Protein AF-A0AAV6GZC4-F1 (afdb_monomer_lite)

Secondary structure (DSSP, 8-state):
------PPPHHHHHHHHHHHHHHHHHHHHHHHHHHHHHH--SGGGGTT-HHHHHHHH--S-HHHHHHHHHHHTTTGGGSPPHHHHHTTTS-----------HHHHHHHHHHH--

Organism: NCBI:txid278164

Sequence (114 aa):
MEEDSGDPDPASAVAAENTALREAVRLLREQVESLTMKQRFGIHHFAASDKDIRFFTWFASYTLLMQFWALIEPAVPSMVSVRQAQRGHLTESKSATHSLQPIDECFMFLNIME

Foldseek 3Di:
DDDPPPDPDVVVVVVVVVVVVVVVVVVVVVVVVVVVVVQPLAPVVCQVPLPVCCVQPVDNHPVVLVVVCVVCVVVLVVDDDPVNVVVPPDDDDPDPDDDRDVRRVVSVVSNVVD

Structure (mmCIF, N/CA/C/O backbone):
data_AF-A0AAV6GZC4-F1
#
_entry.id   AF-A0AAV6GZC4-F1
#
loop_
_atom_site.group_PDB
_atom_site.id
_atom_site.type_symbol
_atom_site.label_atom_id
_atom_site.label_alt_id
_atom_site.label_comp_id
_atom_site.label_asym_id
_atom_site.label_entity_id
_atom_site.label_seq_id
_atom_site.pdbx_PDB_ins_code
_atom_site.Cartn_x
_atom_site.Cartn_y
_atom_site.Cartn_z
_atom_site.occupancy
_atom_site.B_iso_or_equiv
_atom_site.auth_seq_id
_atom_site.auth_comp_id
_atom_site.auth_asym_id
_atom_site.auth_atom_id
_atom_site.pdbx_PDB_model_num
ATOM 1 N N . MET A 1 1 ? 17.617 21.649 -66.908 1.00 39.19 1 MET A N 1
ATOM 2 C CA . MET A 1 1 ? 17.545 22.077 -65.499 1.00 39.19 1 MET A CA 1
ATOM 3 C C . MET A 1 1 ? 16.212 21.565 -65.001 1.00 39.19 1 MET A C 1
ATOM 5 O O . MET A 1 1 ? 15.209 22.222 -65.225 1.00 39.19 1 MET A O 1
ATOM 9 N N . GLU A 1 2 ? 16.190 20.328 -64.511 1.00 40.25 2 GLU A N 1
ATOM 10 C CA . GLU A 1 2 ? 15.013 19.754 -63.855 1.00 40.25 2 GLU A CA 1
ATOM 11 C C . GLU A 1 2 ? 15.138 20.056 -62.363 1.00 40.25 2 GLU A C 1
ATOM 13 O O . GLU A 1 2 ? 16.185 19.805 -61.764 1.00 40.25 2 GLU A O 1
ATOM 18 N N . GLU A 1 3 ? 14.104 20.689 -61.815 1.00 48.19 3 GLU A N 1
ATOM 19 C CA . GLU A 1 3 ? 13.948 20.938 -60.388 1.00 48.19 3 GLU A CA 1
ATOM 20 C C . GLU A 1 3 ? 13.665 19.608 -59.687 1.00 48.19 3 GLU A C 1
ATOM 22 O O . GLU A 1 3 ? 12.574 19.050 -59.798 1.00 48.19 3 GLU A O 1
ATOM 27 N N . ASP A 1 4 ? 14.663 19.101 -58.967 1.00 45.03 4 ASP A N 1
ATOM 28 C CA . ASP A 1 4 ? 14.496 18.010 -58.011 1.00 45.03 4 ASP A CA 1
ATOM 29 C C . ASP A 1 4 ? 13.756 18.563 -56.784 1.00 45.03 4 ASP A C 1
ATOM 31 O O . ASP A 1 4 ? 14.344 19.137 -55.864 1.00 45.03 4 ASP A O 1
ATOM 35 N N . SER A 1 5 ? 12.425 18.489 -56.837 1.00 49.41 5 SER A N 1
ATOM 36 C CA . SER A 1 5 ? 11.543 18.798 -55.714 1.00 49.41 5 SER A CA 1
ATOM 37 C C . SER A 1 5 ? 11.688 17.693 -54.669 1.00 49.41 5 SER A C 1
ATOM 39 O O . SER A 1 5 ? 10.969 16.697 -54.692 1.00 49.41 5 SER A O 1
ATOM 41 N N . GLY A 1 6 ? 12.654 17.865 -53.767 1.00 54.19 6 GLY A N 1
ATOM 42 C CA . GLY A 1 6 ? 12.850 17.024 -52.591 1.00 54.19 6 GLY A CA 1
ATOM 43 C C . GLY A 1 6 ? 11.733 17.233 -51.572 1.00 54.19 6 GLY A C 1
ATOM 44 O O . GLY A 1 6 ? 11.901 17.973 -50.604 1.00 54.19 6 GLY A O 1
ATOM 45 N N . ASP A 1 7 ? 10.591 16.590 -51.799 1.00 56.94 7 ASP A N 1
ATOM 46 C CA . ASP A 1 7 ? 9.538 16.454 -50.795 1.00 56.94 7 ASP A CA 1
ATOM 47 C C . ASP A 1 7 ? 10.029 15.465 -49.715 1.00 56.94 7 ASP A C 1
ATOM 49 O O . ASP A 1 7 ? 10.456 14.353 -50.055 1.00 56.94 7 ASP A O 1
ATOM 53 N N . PRO A 1 8 ? 10.060 15.836 -48.421 1.00 57.41 8 PRO A N 1
ATOM 54 C CA . PRO A 1 8 ? 10.513 14.934 -47.373 1.00 57.41 8 PRO A CA 1
ATOM 55 C C . PRO A 1 8 ? 9.559 13.742 -47.271 1.00 57.41 8 PRO A C 1
ATOM 57 O O . PRO A 1 8 ? 8.376 13.893 -46.972 1.00 57.41 8 PRO A O 1
ATOM 60 N N . ASP A 1 9 ? 10.105 12.550 -47.505 1.00 65.06 9 ASP A N 1
ATOM 61 C CA . ASP A 1 9 ? 9.392 11.275 -47.469 1.00 65.06 9 ASP A CA 1
ATOM 62 C C . ASP A 1 9 ? 8.508 11.181 -46.202 1.00 65.06 9 ASP A C 1
ATOM 64 O O . ASP A 1 9 ? 9.034 11.247 -45.079 1.00 65.06 9 ASP A O 1
ATOM 68 N N . PRO A 1 10 ? 7.171 11.049 -46.328 1.00 64.69 10 PRO A N 1
ATOM 69 C CA . PRO A 1 10 ? 6.247 11.084 -45.191 1.00 64.69 10 PRO A CA 1
ATOM 70 C C . PRO A 1 10 ? 6.537 9.976 -44.171 1.00 64.69 10 PRO A C 1
ATOM 72 O O . PRO A 1 10 ? 6.250 10.127 -42.982 1.00 64.69 10 PRO A O 1
ATOM 75 N N . ALA A 1 11 ? 7.169 8.882 -44.604 1.00 68.81 11 ALA A N 1
ATOM 76 C CA . ALA A 1 11 ? 7.618 7.810 -43.725 1.00 68.81 11 ALA A CA 1
ATOM 77 C C . ALA A 1 11 ? 8.734 8.257 -42.759 1.00 68.81 11 ALA A C 1
ATOM 79 O O . ALA A 1 11 ? 8.768 7.813 -41.610 1.00 68.81 11 ALA A O 1
ATOM 80 N N . SER A 1 12 ? 9.618 9.162 -43.191 1.00 69.06 12 SER A N 1
ATOM 81 C CA . SER A 1 12 ? 10.711 9.705 -42.373 1.00 69.06 12 SER A CA 1
ATOM 82 C C . SER A 1 12 ? 10.185 10.649 -41.286 1.00 69.06 12 SER A C 1
ATOM 84 O O . SER A 1 12 ? 10.591 10.560 -40.125 1.00 69.06 12 SER A O 1
ATOM 86 N N . ALA A 1 13 ? 9.198 11.485 -41.627 1.00 72.88 13 ALA A N 1
ATOM 87 C CA . ALA A 1 13 ? 8.543 12.383 -40.675 1.00 72.88 13 ALA A CA 1
ATOM 88 C C . ALA A 1 13 ? 7.781 11.612 -39.577 1.00 72.88 13 ALA A C 1
ATOM 90 O O . ALA A 1 13 ? 7.927 11.908 -38.391 1.00 72.88 13 ALA A O 1
ATOM 91 N N . VAL A 1 14 ? 7.043 10.562 -39.953 1.00 76.75 14 VAL A N 1
ATOM 92 C CA . VAL A 1 14 ? 6.297 9.706 -39.010 1.00 76.75 14 VAL A CA 1
ATOM 93 C C . VAL A 1 14 ? 7.231 8.874 -38.120 1.00 76.75 14 VAL A C 1
ATOM 95 O O . VAL A 1 14 ? 6.920 8.612 -36.952 1.00 76.75 14 VAL A O 1
ATOM 98 N N . ALA A 1 15 ? 8.389 8.455 -38.638 1.00 79.12 15 ALA A N 1
ATOM 99 C CA . ALA A 1 15 ? 9.404 7.760 -37.850 1.00 79.12 15 ALA A CA 1
ATOM 100 C C . ALA A 1 15 ? 10.037 8.686 -36.799 1.00 79.12 15 ALA A C 1
ATOM 102 O O . ALA A 1 15 ? 10.165 8.291 -35.638 1.00 79.12 15 ALA A O 1
ATOM 103 N N . ALA A 1 16 ? 10.358 9.926 -37.181 1.00 78.12 16 ALA A N 1
ATOM 104 C CA . ALA A 1 16 ? 10.882 10.941 -36.270 1.00 78.12 16 ALA A CA 1
ATOM 105 C C . ALA A 1 16 ? 9.877 11.278 -35.151 1.00 78.12 16 ALA A C 1
ATOM 107 O O . ALA A 1 16 ? 10.236 11.306 -33.970 1.00 78.12 16 ALA A O 1
ATOM 108 N N . GLU A 1 17 ? 8.597 11.432 -35.490 1.00 80.81 17 GLU A N 1
ATOM 109 C CA . GLU A 1 17 ? 7.533 11.661 -34.508 1.00 80.81 17 GLU A CA 1
ATOM 110 C C . GLU A 1 17 ? 7.381 10.478 -33.537 1.00 80.81 17 GLU A C 1
ATOM 112 O O . GLU A 1 17 ? 7.318 10.668 -32.321 1.00 80.81 17 GLU A O 1
ATOM 117 N N . ASN A 1 18 ? 7.419 9.239 -34.039 1.00 82.56 18 ASN A N 1
ATOM 118 C CA . ASN A 1 18 ? 7.384 8.045 -33.191 1.00 82.56 18 ASN A CA 1
ATOM 119 C C . ASN A 1 18 ? 8.564 7.980 -32.215 1.00 82.56 18 ASN A C 1
ATOM 121 O O . ASN A 1 18 ? 8.390 7.557 -31.069 1.00 82.56 18 ASN A O 1
ATOM 125 N N . THR A 1 19 ? 9.764 8.378 -32.645 1.00 84.31 19 THR A N 1
ATOM 126 C CA . THR A 1 19 ? 10.926 8.432 -31.749 1.00 84.31 19 THR A CA 1
ATOM 127 C C . THR A 1 19 ? 10.756 9.489 -30.662 1.00 84.31 19 THR A C 1
ATOM 129 O O . THR A 1 19 ? 10.938 9.170 -29.487 1.00 84.31 19 THR A O 1
ATOM 132 N N . ALA A 1 20 ? 10.286 10.689 -31.013 1.00 86.62 20 ALA A N 1
ATOM 133 C CA . ALA A 1 20 ? 10.033 11.762 -30.054 1.00 86.62 20 ALA A CA 1
ATOM 134 C C . ALA A 1 20 ? 8.950 11.383 -29.026 1.00 86.62 20 ALA A C 1
ATOM 136 O O . ALA A 1 20 ? 9.112 11.606 -27.825 1.00 86.62 20 ALA A O 1
ATOM 137 N N . LEU A 1 21 ? 7.869 10.734 -29.469 1.00 87.56 21 LEU A N 1
ATOM 138 C CA . LEU A 1 21 ? 6.807 10.249 -28.583 1.00 87.56 21 LEU A CA 1
ATOM 139 C C . LEU A 1 21 ? 7.307 9.162 -27.623 1.00 87.56 21 LEU A C 1
ATOM 141 O O . LEU A 1 21 ? 6.950 9.169 -26.444 1.00 87.56 21 LEU A O 1
ATOM 145 N N . ARG A 1 22 ? 8.162 8.243 -28.085 1.00 87.75 22 ARG A N 1
ATOM 146 C CA . ARG A 1 22 ? 8.764 7.207 -27.225 1.00 87.75 22 ARG A CA 1
ATOM 147 C C . ARG A 1 22 ? 9.677 7.807 -26.161 1.00 87.75 22 ARG A C 1
ATOM 149 O O . ARG A 1 22 ? 9.643 7.362 -25.013 1.00 87.75 22 ARG A O 1
ATOM 156 N N . GLU A 1 23 ? 10.456 8.821 -26.517 1.00 89.44 23 GLU A N 1
ATOM 157 C CA . GLU A 1 23 ? 11.301 9.543 -25.566 1.00 89.44 23 GLU A CA 1
ATOM 158 C C . GLU A 1 23 ? 10.471 10.313 -24.536 1.00 89.44 23 GLU A C 1
ATOM 160 O O . GLU A 1 23 ? 10.751 10.213 -23.340 1.00 89.44 23 GLU A O 1
ATOM 165 N N . ALA A 1 24 ? 9.402 10.990 -24.963 1.00 88.19 24 ALA A N 1
ATOM 166 C CA . ALA A 1 24 ? 8.475 11.666 -24.060 1.00 88.19 24 ALA A CA 1
ATOM 167 C C . ALA A 1 24 ? 7.822 10.682 -23.080 1.00 88.19 24 ALA A C 1
ATOM 169 O O . ALA A 1 24 ? 7.804 10.936 -21.877 1.00 88.19 24 ALA A O 1
ATOM 170 N N . VAL A 1 25 ? 7.357 9.520 -23.558 1.00 89.50 25 VAL A N 1
ATOM 171 C CA . VAL A 1 25 ? 6.797 8.461 -22.699 1.00 89.50 25 VAL A CA 1
ATOM 172 C C . VAL A 1 25 ? 7.828 7.959 -21.689 1.00 89.50 25 VAL A C 1
ATOM 174 O O . VAL A 1 25 ? 7.481 7.743 -20.528 1.00 89.50 25 VAL A O 1
ATOM 177 N N . ARG A 1 26 ? 9.091 7.787 -22.093 1.00 90.94 26 ARG A N 1
ATOM 178 C CA . ARG A 1 26 ? 10.168 7.382 -21.179 1.00 90.94 26 ARG A CA 1
ATOM 179 C C . ARG A 1 26 ? 10.400 8.431 -20.091 1.00 90.94 26 ARG A C 1
ATOM 181 O O . ARG A 1 26 ? 10.380 8.085 -18.915 1.00 90.94 26 ARG A O 1
ATOM 188 N N . LEU A 1 27 ? 10.539 9.700 -20.470 1.00 90.38 27 LEU A N 1
ATOM 189 C CA . LEU A 1 27 ? 10.756 10.801 -19.528 1.00 90.38 27 LEU A CA 1
ATOM 190 C C . LEU A 1 27 ? 9.570 10.992 -18.577 1.00 90.38 27 LEU A C 1
ATOM 192 O O . LEU A 1 27 ? 9.767 11.229 -17.389 1.00 90.38 27 LEU A O 1
ATOM 196 N N . LEU A 1 28 ? 8.336 10.850 -19.069 1.00 87.50 28 LEU A N 1
ATOM 197 C CA . LEU A 1 28 ? 7.137 10.881 -18.230 1.00 87.50 28 LEU A CA 1
ATOM 198 C C . LEU A 1 28 ? 7.114 9.723 -17.232 1.00 87.50 28 LEU A C 1
ATOM 200 O O . LEU A 1 28 ? 6.759 9.936 -16.077 1.00 87.50 28 LEU A O 1
ATOM 204 N N . ARG A 1 29 ? 7.516 8.513 -17.637 1.00 82.00 29 ARG A N 1
ATOM 205 C CA . ARG A 1 29 ? 7.622 7.365 -16.721 1.00 82.00 29 ARG A CA 1
ATOM 206 C C . ARG A 1 29 ? 8.671 7.596 -15.641 1.00 82.00 29 ARG A C 1
ATOM 208 O O . ARG A 1 29 ? 8.369 7.370 -14.478 1.00 82.00 29 ARG A O 1
ATOM 215 N N . GLU A 1 30 ? 9.844 8.103 -16.004 1.00 83.56 30 GLU A N 1
ATOM 216 C CA . GLU A 1 30 ? 10.902 8.453 -15.047 1.00 83.56 30 GLU A CA 1
ATOM 217 C C . GLU A 1 30 ? 10.445 9.558 -14.080 1.00 83.56 30 GLU A C 1
ATOM 219 O O . GLU A 1 30 ? 10.686 9.477 -12.876 1.00 83.56 30 GLU A O 1
ATOM 224 N N . GLN A 1 31 ? 9.714 10.565 -14.569 1.00 78.31 31 GLN A N 1
ATOM 225 C CA . GLN A 1 31 ? 9.125 11.599 -13.717 1.00 78.31 31 GLN A CA 1
ATOM 226 C C . GLN A 1 31 ? 8.073 11.021 -12.769 1.00 78.31 31 GLN A C 1
ATOM 228 O O . GLN A 1 31 ? 8.139 11.294 -11.572 1.00 78.31 31 GLN A O 1
ATOM 233 N N . VAL A 1 32 ? 7.152 10.188 -13.263 1.00 77.56 32 VAL A N 1
ATOM 234 C CA . VAL A 1 32 ? 6.151 9.498 -12.436 1.00 77.56 32 VAL A CA 1
ATOM 235 C C . VAL A 1 32 ? 6.829 8.623 -11.393 1.00 77.56 32 VAL A C 1
ATOM 237 O O . VAL A 1 32 ? 6.442 8.679 -10.233 1.00 77.56 32 VAL A O 1
ATOM 240 N N . GLU A 1 33 ? 7.859 7.866 -11.754 1.00 73.00 33 GLU A N 1
ATOM 241 C CA . GLU A 1 33 ? 8.610 7.031 -10.820 1.00 73.00 33 GLU A CA 1
ATOM 242 C C . GLU A 1 33 ? 9.333 7.884 -9.774 1.00 73.00 33 GLU A C 1
ATOM 244 O O . GLU A 1 33 ? 9.210 7.613 -8.586 1.00 73.00 33 GLU A O 1
ATOM 249 N N . SER A 1 34 ? 9.980 8.984 -10.166 1.00 65.81 34 SER A N 1
ATOM 250 C CA . SER A 1 34 ? 10.642 9.901 -9.228 1.00 65.81 34 SER A CA 1
ATOM 251 C C . SER A 1 34 ? 9.663 10.586 -8.264 1.00 65.81 34 SER A C 1
ATOM 253 O O . SER A 1 34 ? 9.965 10.755 -7.080 1.00 65.81 34 SER A O 1
ATOM 255 N N . LEU A 1 35 ? 8.474 10.958 -8.749 1.00 63.28 35 LEU A N 1
ATOM 256 C CA . LEU A 1 35 ? 7.410 11.553 -7.945 1.00 63.28 35 LEU A CA 1
ATOM 257 C C . LEU A 1 35 ? 6.769 10.500 -7.038 1.00 63.28 35 LEU A C 1
ATOM 259 O O . LEU A 1 35 ? 6.550 10.770 -5.862 1.00 63.28 35 LEU A O 1
ATOM 263 N N . THR A 1 36 ? 6.566 9.282 -7.540 1.00 56.81 36 THR A N 1
ATOM 264 C CA . THR A 1 36 ? 6.042 8.145 -6.774 1.00 56.81 36 THR A CA 1
ATOM 265 C C . THR A 1 36 ? 7.029 7.728 -5.689 1.00 56.81 36 THR A C 1
ATOM 267 O O . THR A 1 36 ? 6.622 7.525 -4.556 1.00 56.81 36 THR A O 1
ATOM 270 N N . MET A 1 37 ? 8.331 7.677 -5.968 1.00 54.16 37 MET A N 1
ATOM 271 C CA . MET A 1 37 ? 9.362 7.378 -4.967 1.00 54.16 37 MET A CA 1
ATOM 272 C C . MET A 1 37 ? 9.408 8.434 -3.858 1.00 54.16 37 MET A C 1
ATOM 274 O O . MET A 1 37 ? 9.605 8.091 -2.697 1.00 54.16 37 MET A O 1
ATOM 278 N N . LYS A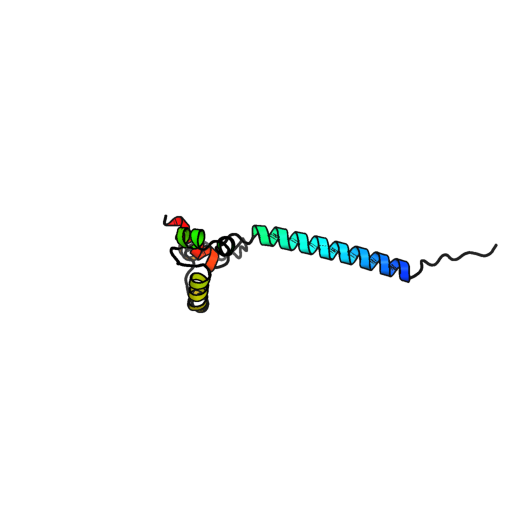 1 38 ? 9.164 9.711 -4.185 1.00 51.22 38 LYS A N 1
ATOM 279 C CA . LYS A 1 38 ? 9.001 10.780 -3.185 1.00 51.22 38 LYS A CA 1
ATOM 280 C C . LYS A 1 38 ? 7.667 10.705 -2.436 1.00 51.22 38 LYS A C 1
ATOM 282 O O . LYS A 1 38 ? 7.588 11.173 -1.306 1.00 51.22 38 LYS A O 1
ATOM 287 N N . GLN A 1 39 ? 6.629 10.144 -3.056 1.00 52.88 39 GLN A N 1
ATOM 288 C CA . GLN A 1 39 ? 5.285 10.049 -2.489 1.00 52.88 39 GLN A CA 1
ATOM 289 C C . GLN A 1 39 ? 5.042 8.764 -1.688 1.00 52.88 39 GLN A C 1
ATOM 291 O O . GLN A 1 39 ? 4.175 8.769 -0.824 1.00 52.88 39 GLN A O 1
ATOM 296 N N . ARG A 1 40 ? 5.820 7.694 -1.891 1.00 54.19 40 ARG A N 1
ATOM 297 C CA . ARG A 1 40 ? 5.737 6.452 -1.101 1.00 54.19 40 ARG A CA 1
ATOM 298 C C . ARG A 1 40 ? 6.314 6.606 0.319 1.00 54.19 40 ARG A C 1
ATOM 300 O O . ARG A 1 40 ? 6.788 5.649 0.911 1.00 54.19 40 ARG A O 1
ATOM 307 N N . PHE A 1 41 ? 6.272 7.792 0.914 1.00 59.41 41 PHE A N 1
ATOM 308 C CA . PHE A 1 41 ? 6.484 7.895 2.353 1.00 59.41 41 PHE A CA 1
ATOM 309 C C . PHE A 1 41 ? 5.326 7.175 3.045 1.00 59.41 41 PHE A C 1
ATOM 311 O O . PHE A 1 41 ? 4.188 7.618 2.922 1.00 59.41 41 PHE A O 1
ATOM 318 N N . GLY A 1 42 ? 5.584 6.043 3.700 1.00 68.19 42 GLY A N 1
ATOM 319 C CA . GLY A 1 42 ? 4.466 5.229 4.141 1.00 68.19 42 GLY A CA 1
ATOM 320 C C . GLY A 1 42 ? 4.779 3.790 4.486 1.00 68.19 42 GLY A C 1
ATOM 321 O O . GLY A 1 42 ? 5.878 3.275 4.270 1.00 68.19 42 GLY A O 1
ATOM 322 N N . ILE A 1 43 ? 3.758 3.109 4.985 1.00 76.88 43 ILE A N 1
ATOM 323 C CA . ILE A 1 43 ? 3.883 1.746 5.504 1.00 76.88 43 ILE A CA 1
ATOM 324 C C . ILE A 1 43 ? 4.216 0.717 4.414 1.00 76.88 43 ILE A C 1
ATOM 326 O O . ILE A 1 43 ? 4.814 -0.326 4.673 1.00 76.88 43 ILE A O 1
ATOM 330 N N . HIS A 1 44 ? 3.901 1.054 3.162 1.00 79.94 44 HIS A N 1
ATOM 331 C CA . HIS A 1 44 ? 4.189 0.250 1.977 1.00 79.94 44 HIS A CA 1
ATOM 332 C C . HIS A 1 44 ? 5.692 0.039 1.716 1.00 79.94 44 HIS A C 1
ATOM 334 O O . HIS A 1 44 ? 6.048 -0.884 0.986 1.00 79.94 44 HIS A O 1
ATOM 340 N N . HIS A 1 45 ? 6.585 0.851 2.297 1.00 78.19 45 HIS A N 1
ATOM 341 C CA . HIS A 1 45 ? 8.040 0.641 2.209 1.00 78.19 45 HIS A CA 1
ATOM 342 C C . HIS A 1 45 ? 8.511 -0.581 2.996 1.00 78.19 45 HIS A C 1
ATOM 344 O O . HIS A 1 45 ? 9.488 -1.225 2.622 1.00 78.19 45 HIS A O 1
ATOM 350 N N . PHE A 1 46 ? 7.782 -0.937 4.048 1.00 77.38 46 PHE A N 1
ATOM 351 C CA . PHE A 1 46 ? 8.115 -2.053 4.923 1.00 77.38 46 PHE A CA 1
ATOM 352 C C . PHE A 1 46 ? 7.412 -3.351 4.504 1.00 77.38 46 PHE A C 1
ATOM 354 O O . PHE A 1 46 ? 7.579 -4.379 5.150 1.00 77.38 46 PHE A O 1
ATOM 361 N N . ALA A 1 47 ? 6.677 -3.346 3.384 1.00 80.12 47 ALA A N 1
ATOM 362 C CA . ALA A 1 47 ? 5.920 -4.502 2.901 1.00 80.12 47 ALA A CA 1
ATOM 363 C C . ALA A 1 47 ? 6.781 -5.752 2.634 1.00 80.12 47 ALA A C 1
ATOM 365 O O . ALA A 1 47 ? 6.279 -6.869 2.699 1.00 80.12 47 ALA A O 1
ATOM 366 N N . ALA A 1 48 ? 8.074 -5.573 2.344 1.00 79.44 48 ALA A N 1
ATOM 367 C CA . ALA A 1 48 ? 9.018 -6.669 2.126 1.00 79.44 48 ALA A CA 1
ATOM 368 C C . ALA A 1 48 ? 9.654 -7.214 3.424 1.00 79.44 48 ALA A C 1
ATOM 370 O O . ALA A 1 48 ? 10.366 -8.215 3.375 1.00 79.44 48 ALA A O 1
ATOM 371 N N . SER A 1 49 ? 9.428 -6.565 4.573 1.00 84.56 49 SER A N 1
ATOM 372 C CA . SER A 1 49 ? 10.054 -6.895 5.855 1.00 84.56 49 SER A CA 1
ATOM 373 C C . SER A 1 49 ? 9.021 -6.916 6.978 1.00 84.56 49 SER A C 1
ATOM 375 O O . SER A 1 49 ? 8.763 -5.922 7.658 1.00 84.56 49 SER A O 1
ATOM 377 N N . ASP A 1 50 ? 8.476 -8.102 7.249 1.00 85.69 50 ASP A N 1
ATOM 378 C CA . ASP A 1 50 ? 7.560 -8.296 8.379 1.00 85.69 50 ASP A CA 1
ATOM 379 C C . ASP A 1 50 ? 8.211 -7.964 9.731 1.00 85.69 50 ASP A C 1
ATOM 381 O O . ASP A 1 50 ? 7.517 -7.683 10.706 1.00 85.69 50 ASP A O 1
ATOM 385 N N . LYS A 1 51 ? 9.548 -8.004 9.821 1.00 85.81 51 LYS A N 1
ATOM 386 C CA . LYS A 1 51 ? 10.275 -7.592 11.026 1.00 85.81 51 LYS A CA 1
ATOM 387 C C . LYS A 1 51 ? 10.116 -6.094 11.278 1.00 85.81 51 LYS A C 1
ATOM 389 O O . LYS A 1 51 ? 9.842 -5.719 12.413 1.00 85.81 51 LYS A O 1
ATOM 394 N N . ASP A 1 52 ? 10.246 -5.277 10.240 1.00 83.25 52 ASP A N 1
ATOM 395 C CA . ASP A 1 52 ? 10.125 -3.826 10.368 1.00 83.25 52 ASP A CA 1
ATOM 396 C C . ASP A 1 52 ? 8.662 -3.423 10.581 1.00 83.25 52 ASP A C 1
ATOM 398 O O . ASP A 1 52 ? 8.375 -2.577 11.421 1.00 83.25 52 ASP A O 1
ATOM 402 N N . ILE A 1 53 ? 7.710 -4.107 9.933 1.00 85.62 53 ILE A N 1
ATOM 403 C CA . ILE A 1 53 ? 6.275 -3.923 10.212 1.00 85.62 53 ILE A CA 1
ATOM 404 C C . ILE A 1 53 ? 5.953 -4.207 11.680 1.00 85.62 53 ILE A C 1
ATOM 406 O O . ILE A 1 53 ? 5.298 -3.389 12.329 1.00 85.62 53 ILE A O 1
ATOM 410 N N . ARG A 1 54 ? 6.437 -5.335 12.219 1.00 86.12 54 ARG A N 1
ATOM 411 C CA . ARG A 1 54 ? 6.272 -5.671 13.641 1.00 86.12 54 ARG A CA 1
ATOM 412 C C . ARG A 1 54 ? 6.872 -4.610 14.546 1.00 86.12 54 ARG A C 1
ATOM 414 O O . ARG A 1 54 ? 6.252 -4.268 15.542 1.00 86.12 54 ARG A O 1
ATOM 421 N N . PHE A 1 55 ? 8.049 -4.099 14.203 1.00 82.75 55 PHE A N 1
ATOM 422 C CA . PHE A 1 55 ? 8.716 -3.071 14.989 1.00 82.75 55 PHE A CA 1
ATOM 423 C C . PHE A 1 55 ? 7.888 -1.777 15.041 1.00 82.75 55 PHE A C 1
ATOM 425 O O . PHE A 1 55 ? 7.515 -1.342 16.122 1.00 82.75 55 PHE A O 1
ATOM 432 N N . PHE A 1 56 ? 7.493 -1.232 13.888 1.00 78.62 56 PHE A N 1
ATOM 433 C CA . PHE A 1 56 ? 6.841 0.082 13.824 1.00 78.62 56 PHE A CA 1
ATOM 434 C C . PHE A 1 56 ? 5.333 0.084 14.099 1.00 78.62 56 PHE A C 1
ATOM 436 O O . PHE A 1 56 ? 4.761 1.132 14.385 1.00 78.62 56 PHE A O 1
ATOM 443 N N . THR A 1 57 ? 4.650 -1.053 13.948 1.00 80.44 57 THR A N 1
ATOM 444 C CA . THR A 1 57 ? 3.177 -1.107 14.062 1.00 80.44 57 THR A CA 1
ATOM 445 C C . THR A 1 57 ? 2.657 -2.171 15.006 1.00 80.44 57 THR A C 1
ATOM 447 O O . THR A 1 57 ? 1.455 -2.229 15.250 1.00 80.44 57 THR A O 1
ATOM 450 N N . TRP A 1 58 ? 3.541 -3.043 15.493 1.00 84.31 58 TRP A N 1
ATOM 451 C CA . TRP A 1 58 ? 3.225 -4.179 16.361 1.00 84.31 58 TRP A CA 1
ATOM 452 C C . TRP A 1 58 ? 2.321 -5.239 15.709 1.00 84.31 58 TRP A C 1
ATOM 454 O O . TRP A 1 58 ? 2.003 -6.255 16.328 1.00 84.31 58 TRP A O 1
ATOM 464 N N . PHE A 1 59 ? 1.966 -5.079 14.431 1.00 85.06 59 PHE A N 1
ATOM 465 C CA . PHE A 1 59 ? 1.294 -6.110 13.647 1.00 85.06 59 PHE A CA 1
ATOM 466 C C . PHE A 1 59 ? 2.270 -7.201 13.225 1.00 85.06 59 PHE A C 1
ATOM 468 O O . PHE A 1 59 ? 3.381 -6.925 12.786 1.00 85.06 59 PHE A O 1
ATOM 475 N N . ALA A 1 60 ? 1.828 -8.458 13.293 1.00 85.94 60 ALA A N 1
ATOM 476 C CA . ALA A 1 60 ? 2.680 -9.608 13.009 1.00 85.94 60 ALA A CA 1
ATOM 477 C C . ALA A 1 60 ? 3.178 -9.687 11.553 1.00 85.94 60 ALA A C 1
ATOM 479 O O . ALA A 1 60 ? 4.221 -10.297 11.328 1.00 85.94 60 ALA A O 1
ATOM 480 N N . SER A 1 61 ? 2.473 -9.103 10.582 1.00 88.12 61 SER A N 1
ATOM 481 C CA . SER A 1 61 ? 2.899 -9.048 9.178 1.00 88.12 61 SER A CA 1
ATOM 482 C C . SER A 1 61 ? 2.236 -7.897 8.430 1.00 88.12 61 SER A C 1
ATOM 484 O O . SER A 1 61 ? 1.185 -7.391 8.842 1.00 88.12 61 SER A O 1
ATOM 486 N N . TYR A 1 62 ? 2.821 -7.524 7.291 1.00 86.69 62 TYR A N 1
ATOM 487 C CA . TYR A 1 62 ? 2.253 -6.509 6.402 1.00 86.69 62 TYR A CA 1
ATOM 488 C C . TYR A 1 62 ? 0.842 -6.885 5.916 1.00 86.69 62 TYR A C 1
ATOM 490 O O . TYR A 1 62 ? -0.062 -6.052 5.870 1.00 86.69 62 TYR A O 1
ATOM 498 N N . THR A 1 63 ? 0.626 -8.164 5.606 1.00 87.38 63 THR A N 1
ATOM 499 C CA . THR A 1 63 ? -0.666 -8.669 5.126 1.00 87.38 63 THR A CA 1
ATOM 500 C C . THR A 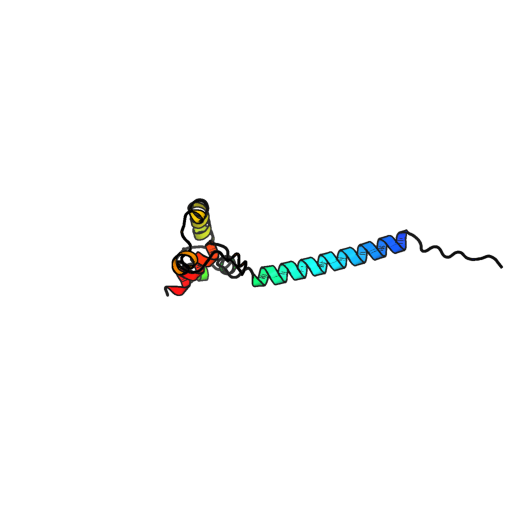1 63 ? -1.771 -8.505 6.166 1.00 87.38 63 THR A C 1
ATOM 502 O O . THR A 1 63 ? -2.877 -8.097 5.818 1.00 87.38 63 THR A O 1
ATOM 505 N N . LEU A 1 64 ? -1.487 -8.795 7.441 1.00 88.69 64 LEU A N 1
ATOM 506 C CA . LEU A 1 64 ? -2.471 -8.671 8.523 1.00 88.69 64 LEU A CA 1
ATOM 507 C C . LEU A 1 64 ? -2.861 -7.216 8.767 1.00 88.69 64 LEU A C 1
ATOM 509 O O . LEU A 1 64 ? -4.041 -6.898 8.887 1.00 88.69 64 LEU A O 1
ATOM 513 N N . LEU A 1 65 ? -1.868 -6.334 8.778 1.00 87.06 65 LEU A N 1
ATOM 514 C CA . LEU A 1 65 ? -2.075 -4.895 8.825 1.00 87.06 65 LEU A CA 1
ATOM 515 C C . LEU A 1 65 ? -2.957 -4.422 7.659 1.00 87.06 65 LEU A C 1
ATOM 517 O O . LEU A 1 65 ? -3.853 -3.609 7.863 1.00 87.06 65 LEU A O 1
ATOM 521 N N . MET A 1 66 ? -2.740 -4.935 6.446 1.00 86.94 66 MET A N 1
ATOM 522 C CA . MET A 1 66 ? -3.527 -4.514 5.287 1.00 86.94 66 MET A CA 1
ATOM 523 C C . MET A 1 66 ? -4.954 -5.057 5.289 1.00 86.94 66 MET A C 1
ATOM 525 O O . MET A 1 66 ? -5.874 -4.352 4.881 1.00 86.94 66 MET A O 1
ATOM 529 N N . GLN A 1 67 ? -5.164 -6.267 5.807 1.00 88.88 67 GLN A N 1
ATOM 530 C CA . GLN A 1 67 ? -6.507 -6.790 6.061 1.00 88.88 67 GLN A CA 1
ATOM 531 C C . GLN A 1 67 ? -7.239 -5.961 7.118 1.00 88.88 67 GLN A C 1
ATOM 533 O O . GLN A 1 67 ? -8.407 -5.632 6.933 1.00 88.88 67 GLN A O 1
ATOM 538 N N . PHE A 1 68 ? -6.551 -5.581 8.197 1.00 87.62 68 PHE A N 1
ATOM 539 C CA . PHE A 1 68 ? -7.095 -4.666 9.195 1.00 87.62 68 PHE A CA 1
ATOM 540 C C . PHE A 1 68 ? -7.448 -3.309 8.573 1.00 87.62 68 PHE A C 1
ATOM 542 O O . PHE A 1 68 ? -8.557 -2.819 8.774 1.00 87.62 68 PHE A O 1
ATOM 549 N N . TRP A 1 69 ? -6.549 -2.741 7.764 1.00 86.00 69 TRP A N 1
ATOM 550 C CA . TRP A 1 69 ? -6.795 -1.484 7.060 1.00 86.00 69 TRP A CA 1
ATOM 551 C C . TRP A 1 69 ? -8.049 -1.550 6.184 1.00 86.00 69 TRP A C 1
ATOM 553 O O . TRP A 1 69 ? -8.882 -0.656 6.257 1.00 86.00 69 TRP A O 1
ATOM 563 N N . ALA A 1 70 ? -8.239 -2.627 5.420 1.00 87.62 70 ALA A N 1
ATOM 564 C CA . ALA A 1 70 ? -9.421 -2.804 4.574 1.00 87.62 70 ALA A CA 1
ATOM 565 C C . ALA A 1 70 ? -10.745 -2.814 5.367 1.00 87.62 70 ALA A C 1
ATOM 567 O O . ALA A 1 70 ? -11.786 -2.432 4.837 1.00 87.62 70 ALA A O 1
ATOM 568 N N . LEU A 1 71 ? -10.721 -3.225 6.641 1.00 87.31 71 LEU A N 1
ATOM 569 C CA . LEU A 1 71 ? -11.896 -3.174 7.518 1.00 87.31 71 LEU A CA 1
ATOM 570 C C . LEU A 1 71 ? -12.198 -1.755 8.011 1.00 87.31 71 LEU A C 1
ATOM 572 O O . LEU A 1 71 ? -13.363 -1.420 8.217 1.00 87.31 71 LEU A O 1
ATOM 576 N N . ILE A 1 72 ? -11.168 -0.929 8.212 1.00 83.19 72 ILE A N 1
ATOM 577 C CA . ILE A 1 72 ? -11.321 0.437 8.731 1.00 83.19 72 ILE A CA 1
ATOM 578 C C . ILE A 1 72 ? -11.426 1.491 7.629 1.00 83.19 72 ILE A C 1
ATOM 580 O O . ILE A 1 72 ? -12.013 2.541 7.870 1.00 83.19 72 ILE A O 1
ATOM 584 N N . GLU A 1 73 ? -10.928 1.212 6.422 1.00 82.81 73 GLU A N 1
ATOM 585 C CA . GLU A 1 73 ? -10.942 2.106 5.257 1.00 82.81 73 GLU A CA 1
ATOM 586 C C . GLU A 1 73 ? -12.318 2.754 4.999 1.00 82.81 73 GLU A C 1
ATOM 588 O O . GLU A 1 73 ? -12.359 3.973 4.820 1.00 82.81 73 GLU A O 1
ATOM 593 N N . PRO A 1 74 ? -13.460 2.038 5.081 1.00 82.75 74 PRO A N 1
ATOM 594 C CA . PRO A 1 74 ? -14.780 2.651 4.905 1.00 82.75 74 PRO A CA 1
ATOM 595 C C . PRO A 1 74 ? -15.156 3.657 6.004 1.00 82.75 74 PRO A C 1
ATOM 597 O O . PRO A 1 74 ? -15.972 4.548 5.774 1.00 82.75 74 PRO A O 1
ATOM 600 N N . ALA A 1 75 ? -14.581 3.520 7.200 1.00 77.94 75 ALA A N 1
ATOM 601 C CA . ALA A 1 75 ? -14.828 4.397 8.342 1.00 77.94 75 ALA A CA 1
ATOM 602 C C . ALA A 1 75 ? -13.865 5.595 8.389 1.00 77.94 75 ALA A C 1
ATOM 604 O O . ALA A 1 75 ? -14.181 6.602 9.026 1.00 77.94 75 ALA A O 1
ATOM 605 N N . VAL A 1 76 ? -12.733 5.540 7.681 1.00 74.88 76 VAL A N 1
ATOM 606 C CA . VAL A 1 76 ? -11.712 6.603 7.646 1.00 74.88 76 VAL A CA 1
ATOM 607 C C . VAL A 1 76 ? -12.278 7.987 7.291 1.00 74.88 76 VAL A C 1
ATOM 609 O O . VAL A 1 76 ? -11.927 8.940 7.981 1.00 74.88 76 VAL A O 1
ATOM 612 N N . PRO A 1 77 ? -13.184 8.160 6.305 1.00 71.31 77 PRO A N 1
ATOM 613 C CA . PRO A 1 77 ? -13.740 9.481 5.993 1.00 71.31 77 PRO A CA 1
ATOM 614 C C . PRO A 1 77 ? -14.583 10.086 7.124 1.00 71.31 77 PRO A C 1
ATOM 616 O O . PRO A 1 77 ? -14.759 11.300 7.180 1.00 71.31 77 PRO A O 1
ATOM 619 N N . SER A 1 78 ? -15.119 9.244 8.016 1.00 67.69 78 SE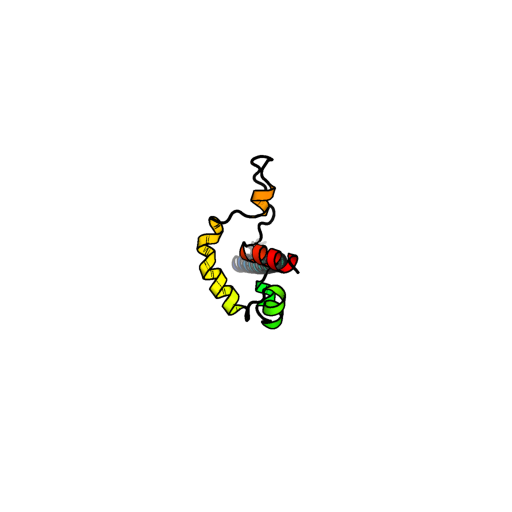R A N 1
ATOM 620 C CA . SER A 1 78 ? -15.867 9.683 9.200 1.00 67.69 78 SER A CA 1
ATOM 621 C C . SER A 1 78 ? -14.966 10.001 10.398 1.00 67.69 78 SER A C 1
ATOM 623 O O . SER A 1 78 ? -15.430 10.575 11.384 1.00 67.69 78 SER A O 1
ATOM 625 N N . MET A 1 79 ? -13.677 9.658 10.321 1.00 66.75 79 MET A N 1
ATOM 626 C CA . MET A 1 79 ? -12.698 9.951 11.361 1.00 66.75 79 MET A CA 1
ATOM 627 C C . MET A 1 79 ? -12.171 11.377 11.200 1.00 66.75 79 MET A C 1
ATOM 629 O O . MET A 1 79 ? -11.695 11.780 10.140 1.00 66.75 79 MET A O 1
ATOM 633 N N . VAL A 1 80 ? -12.228 12.153 12.281 1.00 63.75 80 VAL A N 1
ATOM 634 C CA . VAL A 1 80 ? -11.649 13.499 12.314 1.00 63.75 80 VAL A CA 1
ATOM 635 C C . VAL A 1 80 ? -10.129 13.369 12.273 1.00 63.75 80 VAL A C 1
ATOM 637 O O . VAL A 1 80 ? -9.528 12.824 13.199 1.00 63.75 80 VAL A O 1
ATOM 640 N N . SER A 1 81 ? -9.492 13.886 11.219 1.00 63.69 81 SER A N 1
ATOM 641 C CA . SER A 1 81 ? -8.030 13.971 11.186 1.00 63.69 81 SER A CA 1
ATOM 642 C C . SER A 1 81 ? -7.550 14.835 12.356 1.00 63.69 81 SER A C 1
ATOM 644 O O . SER A 1 81 ? -8.038 15.949 12.563 1.00 63.69 81 SER A O 1
ATOM 646 N N . VAL A 1 82 ? -6.559 14.354 13.111 1.00 60.81 82 VAL A N 1
ATOM 647 C CA . VAL A 1 82 ? -5.938 15.089 14.232 1.00 60.81 82 VAL A CA 1
ATOM 648 C C . VAL A 1 82 ? -5.435 16.466 13.779 1.00 60.81 82 VAL A C 1
ATOM 650 O O . VAL A 1 82 ? -5.546 17.452 14.508 1.00 60.81 82 VAL A O 1
ATOM 653 N N . ARG A 1 83 ? -4.975 16.567 12.525 1.00 57.59 83 ARG A N 1
ATOM 654 C CA . ARG A 1 83 ? -4.554 17.830 11.904 1.00 57.59 83 ARG A CA 1
ATOM 655 C C . ARG A 1 83 ? -5.713 18.809 11.732 1.00 57.59 83 ARG A C 1
ATOM 657 O O . ARG A 1 83 ? -5.525 20.015 11.846 1.00 57.59 83 ARG A O 1
ATOM 664 N N . GLN A 1 84 ? -6.913 18.300 11.472 1.00 59.59 84 GLN A N 1
ATOM 665 C CA . GLN A 1 84 ? -8.125 19.098 11.316 1.00 59.59 84 GLN A CA 1
ATOM 666 C C . GLN A 1 84 ? -8.684 19.542 12.675 1.00 59.59 84 GLN A C 1
ATOM 668 O O . GLN A 1 84 ? -9.129 20.680 12.795 1.00 59.59 84 GLN A O 1
ATOM 673 N N . ALA A 1 85 ? -8.567 18.702 13.711 1.00 55.97 85 ALA A N 1
ATOM 674 C CA . ALA A 1 85 ? -8.914 19.058 15.089 1.00 55.97 85 ALA A CA 1
ATOM 675 C C . ALA A 1 85 ? -7.991 20.150 15.669 1.00 55.97 85 ALA A C 1
ATOM 677 O O . ALA A 1 85 ? -8.473 21.086 16.302 1.00 55.97 85 ALA A O 1
ATOM 678 N N . GLN A 1 86 ? -6.680 20.095 15.396 1.00 54.09 86 GLN A N 1
ATOM 679 C CA . GLN A 1 86 ? -5.738 21.164 15.775 1.00 54.09 86 GLN A CA 1
ATOM 680 C C . GLN A 1 86 ? -5.944 22.465 14.983 1.00 54.09 86 GLN A C 1
ATOM 682 O O . GLN A 1 86 ? -5.593 23.540 15.465 1.00 54.09 86 GLN A O 1
ATOM 687 N N . ARG A 1 87 ? -6.534 22.395 13.782 1.00 54.34 87 ARG A N 1
ATOM 688 C CA . ARG A 1 87 ? -6.822 23.557 12.921 1.00 54.34 87 ARG A CA 1
ATOM 689 C C . ARG A 1 87 ? -8.165 24.230 13.232 1.00 54.34 87 ARG A C 1
ATOM 691 O O . ARG A 1 87 ? -8.644 25.053 12.453 1.00 54.34 87 ARG A O 1
ATOM 698 N N . GLY A 1 88 ? -8.784 23.918 14.365 1.00 50.50 88 GLY A N 1
ATOM 699 C CA . GLY A 1 88 ? -9.995 24.588 14.824 1.00 50.50 88 GLY A CA 1
ATOM 700 C C . GLY A 1 88 ? -9.735 26.009 15.334 1.00 50.50 88 GLY A C 1
ATOM 701 O O . GLY A 1 88 ? -9.799 26.204 16.537 1.00 50.50 88 GLY A O 1
ATOM 702 N N . HIS A 1 89 ? -9.453 26.975 14.442 1.00 46.97 89 HIS A N 1
ATOM 703 C CA . HIS A 1 89 ? -9.925 28.377 14.541 1.00 46.97 89 HIS A CA 1
ATOM 704 C C . HIS A 1 89 ? -9.562 29.279 13.337 1.00 46.97 89 HIS A C 1
ATOM 706 O O . HIS A 1 89 ? -9.957 30.437 13.316 1.00 46.97 89 HIS A O 1
ATOM 712 N N . LEU A 1 90 ? -8.825 28.833 12.318 1.00 45.59 90 LEU A N 1
ATOM 713 C CA . LEU A 1 90 ? -8.404 29.747 11.245 1.00 45.59 90 LEU A CA 1
ATOM 714 C C . LEU A 1 90 ? -8.801 29.208 9.879 1.00 45.59 90 LEU A C 1
ATOM 716 O O . LEU A 1 90 ? -8.108 28.386 9.287 1.00 45.59 90 LEU A O 1
ATOM 720 N N . THR A 1 91 ? -9.956 29.728 9.458 1.00 42.75 91 THR A N 1
ATOM 721 C CA . THR A 1 91 ? -10.380 30.024 8.087 1.00 42.75 91 THR A CA 1
ATOM 722 C C . THR A 1 91 ? -10.228 28.920 7.050 1.00 42.75 91 THR A C 1
ATOM 724 O O . THR A 1 91 ? -9.135 28.472 6.714 1.00 42.75 91 THR A O 1
ATOM 727 N N . GLU A 1 92 ? -11.377 28.601 6.458 1.00 49.09 92 GLU A N 1
ATOM 728 C CA . GLU A 1 92 ? -11.549 28.200 5.065 1.00 49.09 92 GLU A CA 1
ATOM 729 C C . GLU A 1 92 ? -10.344 28.608 4.202 1.00 49.09 92 GLU A C 1
ATOM 731 O O . GLU A 1 92 ? -10.148 29.764 3.833 1.00 49.09 92 GLU A O 1
ATOM 736 N N . SER A 1 93 ? -9.453 27.662 3.945 1.00 39.72 93 SER A N 1
ATOM 737 C CA . SER A 1 93 ? -8.352 27.853 3.017 1.00 39.72 93 SER A CA 1
ATOM 738 C C . SER A 1 93 ? -8.073 26.514 2.379 1.00 39.72 93 SER A C 1
ATOM 740 O O . SER A 1 93 ? -7.463 25.618 2.962 1.00 39.72 93 SER A O 1
ATOM 742 N N . LYS A 1 94 ? -8.584 26.397 1.151 1.00 48.34 94 LYS A N 1
ATOM 743 C CA . LYS A 1 94 ? -8.082 25.484 0.133 1.00 48.34 94 LYS A CA 1
ATOM 744 C C . LYS A 1 94 ? -6.566 25.664 0.065 1.00 48.34 94 LYS A C 1
ATOM 746 O O . LYS A 1 94 ? -6.067 26.610 -0.533 1.00 48.34 94 LYS A O 1
ATOM 751 N N . SER A 1 95 ? -5.838 24.761 0.701 1.00 40.50 95 SER A N 1
ATOM 752 C CA . SER A 1 95 ? -4.393 24.640 0.559 1.00 40.50 95 SER A CA 1
ATOM 753 C C . SER A 1 95 ? -4.114 23.168 0.324 1.00 40.50 95 SER A C 1
ATOM 755 O O . SER A 1 95 ? -4.002 22.376 1.256 1.00 40.50 95 SER A O 1
ATOM 757 N N . ALA A 1 96 ? -4.105 22.799 -0.953 1.00 54.97 96 ALA A N 1
ATOM 758 C CA . ALA A 1 96 ? -3.505 21.561 -1.397 1.00 54.97 96 ALA A CA 1
ATOM 759 C C . ALA A 1 96 ? -2.014 21.624 -1.058 1.00 54.97 96 ALA A C 1
ATOM 761 O O . ALA A 1 96 ? -1.259 22.333 -1.716 1.00 54.97 96 ALA A O 1
ATOM 762 N N . THR A 1 97 ? -1.595 20.898 -0.029 1.00 46.59 97 THR A N 1
ATOM 763 C CA . THR A 1 97 ? -0.176 20.635 0.209 1.00 46.59 97 THR A CA 1
ATOM 764 C C . THR A 1 97 ? -0.060 19.306 0.949 1.00 46.59 97 THR A C 1
ATOM 766 O O . THR A 1 97 ? -0.132 19.243 2.169 1.00 46.59 97 THR A O 1
ATOM 769 N N . HIS A 1 98 ? 0.070 18.233 0.164 1.00 51.19 98 HIS A N 1
ATOM 770 C CA . HIS A 1 98 ? 0.505 16.897 0.588 1.00 51.19 98 HIS A CA 1
ATOM 771 C C . HIS A 1 98 ? -0.306 16.256 1.732 1.00 51.19 98 HIS A C 1
ATOM 773 O O . HIS A 1 98 ? 0.203 16.042 2.832 1.00 51.19 98 HIS A O 1
ATOM 779 N N . SER A 1 99 ? -1.563 15.891 1.454 1.00 61.00 99 SER A N 1
ATOM 780 C CA . SER A 1 99 ? -2.258 14.891 2.275 1.00 61.00 99 SER A CA 1
ATOM 781 C C . SER A 1 99 ? -1.623 13.539 1.973 1.00 61.00 99 SER A C 1
ATOM 783 O O . SER A 1 99 ? -1.735 13.045 0.851 1.00 61.00 99 SER A O 1
ATOM 785 N N . LEU A 1 100 ? -0.911 12.970 2.942 1.00 66.19 100 LEU A N 1
ATOM 786 C CA . LEU A 1 100 ? -0.492 11.572 2.871 1.00 66.19 100 LEU A CA 1
ATOM 787 C C . LEU A 1 100 ? -1.746 10.688 2.830 1.00 66.19 100 LEU A C 1
ATOM 789 O O . LEU A 1 100 ? -2.844 11.144 3.175 1.00 66.19 100 LEU A O 1
ATOM 793 N N . GLN A 1 101 ? -1.616 9.441 2.371 1.00 75.31 101 GLN A N 1
ATOM 794 C CA . GLN A 1 101 ? -2.756 8.536 2.457 1.00 75.31 101 GLN A CA 1
ATOM 795 C C . GLN A 1 101 ? -3.100 8.344 3.944 1.00 75.31 101 GLN A C 1
ATOM 797 O O . GLN A 1 101 ? -2.190 8.295 4.773 1.00 75.31 101 GLN A O 1
ATOM 802 N N . PRO A 1 102 ? -4.382 8.215 4.318 1.00 76.25 102 PRO A N 1
ATOM 803 C CA . PRO A 1 102 ? -4.767 8.059 5.721 1.00 76.25 102 PRO A CA 1
ATOM 804 C C . PRO A 1 102 ? -4.053 6.904 6.443 1.00 76.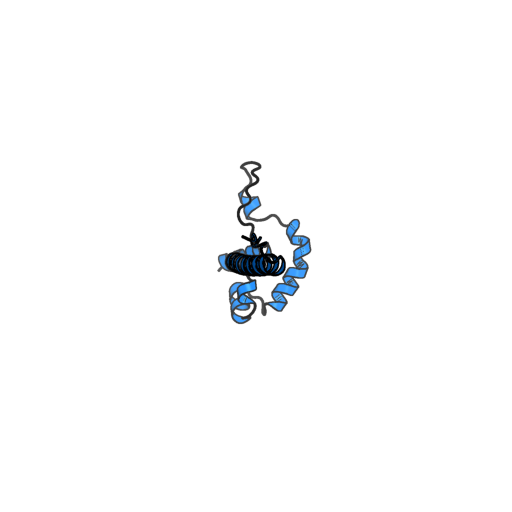25 102 PRO A C 1
ATOM 806 O O . PRO A 1 102 ? -3.809 6.983 7.645 1.00 76.25 102 PRO A O 1
ATOM 809 N N . ILE A 1 103 ? -3.664 5.858 5.706 1.00 79.19 103 ILE A N 1
ATOM 810 C CA . ILE A 1 103 ? -2.852 4.752 6.224 1.00 79.19 103 ILE A CA 1
ATOM 811 C C . ILE A 1 103 ? -1.439 5.193 6.617 1.00 79.19 103 ILE A C 1
ATOM 813 O O . ILE A 1 103 ? -0.925 4.772 7.651 1.00 79.19 103 ILE A O 1
ATOM 817 N N . ASP A 1 104 ? -0.828 6.080 5.837 1.00 78.25 104 ASP A N 1
ATOM 818 C CA . ASP A 1 104 ? 0.507 6.608 6.098 1.00 78.25 104 ASP A CA 1
ATOM 819 C C . ASP A 1 104 ? 0.473 7.639 7.232 1.00 78.25 104 ASP A C 1
ATOM 821 O O . ASP A 1 104 ? 1.399 7.705 8.037 1.00 78.25 104 ASP A O 1
ATOM 825 N N . GLU A 1 105 ? -0.622 8.399 7.365 1.00 77.81 105 GLU A N 1
ATOM 826 C CA . GLU A 1 105 ? -0.860 9.229 8.552 1.00 77.81 105 GLU A CA 1
ATOM 827 C C . GLU A 1 105 ? -0.991 8.372 9.814 1.00 77.81 105 GLU A C 1
ATOM 829 O O . GLU A 1 105 ? -0.319 8.645 10.807 1.00 77.81 105 GLU A O 1
ATOM 834 N N . CYS A 1 106 ? -1.799 7.308 9.769 1.00 76.31 106 CYS A N 1
ATOM 835 C CA . CYS A 1 106 ? -1.933 6.348 10.865 1.00 76.31 106 CYS A CA 1
ATOM 836 C C . CYS A 1 106 ? -0.579 5.732 11.241 1.00 76.31 106 CYS A C 1
ATOM 838 O O . CYS A 1 106 ? -0.227 5.685 12.419 1.00 76.31 106 CYS A O 1
ATOM 840 N N . PHE A 1 107 ? 0.218 5.346 10.245 1.00 78.44 107 PHE A N 1
ATOM 841 C CA . PHE A 1 107 ? 1.563 4.828 10.459 1.00 78.44 107 PHE A CA 1
ATOM 842 C C . PHE A 1 107 ? 2.486 5.835 11.154 1.00 78.44 107 PHE A C 1
ATOM 844 O O . PHE A 1 107 ? 3.176 5.475 12.105 1.00 78.44 107 PHE A O 1
ATOM 851 N N . MET A 1 108 ? 2.472 7.105 10.737 1.00 76.06 108 MET A N 1
ATOM 852 C CA . MET A 1 108 ? 3.233 8.148 11.429 1.00 76.06 108 MET A CA 1
ATOM 853 C C . MET A 1 108 ? 2.792 8.308 12.887 1.00 76.06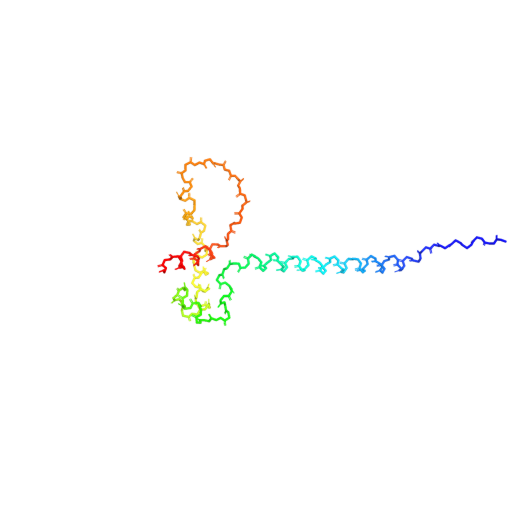 108 MET A C 1
ATOM 855 O O . MET A 1 108 ? 3.648 8.481 13.746 1.00 76.06 108 MET A O 1
ATOM 859 N N . PHE A 1 109 ? 1.491 8.230 13.191 1.00 72.44 109 PHE A N 1
ATOM 860 C CA . PHE A 1 109 ? 1.017 8.303 14.579 1.00 72.44 109 PHE A CA 1
ATOM 861 C C . PHE A 1 109 ? 1.529 7.148 15.437 1.00 72.44 109 PHE A C 1
ATOM 863 O O . PHE A 1 109 ? 1.922 7.378 16.576 1.00 72.44 109 PHE A O 1
ATOM 870 N N . LEU A 1 110 ? 1.550 5.929 14.896 1.00 71.88 110 LEU A N 1
ATOM 871 C CA . LEU A 1 110 ? 2.081 4.768 15.610 1.00 71.88 110 LEU A CA 1
ATOM 872 C C . LEU A 1 110 ? 3.583 4.916 15.892 1.00 71.88 110 LEU A C 1
ATOM 874 O O . LEU A 1 110 ? 4.019 4.597 16.990 1.00 71.88 110 LEU A O 1
ATOM 878 N N . ASN A 1 111 ? 4.343 5.478 14.950 1.00 67.56 111 ASN A N 1
ATOM 879 C CA . ASN A 1 111 ? 5.790 5.667 15.080 1.00 67.56 111 ASN A CA 1
ATOM 880 C C . ASN A 1 111 ? 6.197 6.885 15.944 1.00 67.56 111 ASN A C 1
ATOM 882 O O . ASN A 1 111 ? 7.332 6.974 16.385 1.00 67.56 111 ASN A O 1
ATOM 886 N N . ILE A 1 112 ? 5.304 7.857 16.171 1.00 59.69 112 ILE A N 1
ATOM 887 C CA . ILE A 1 112 ? 5.574 9.032 17.033 1.00 59.69 112 ILE A CA 1
ATOM 888 C C . ILE A 1 112 ? 5.256 8.741 18.515 1.00 59.69 112 ILE A C 1
ATOM 890 O O . ILE A 1 112 ? 5.654 9.509 19.389 1.00 59.69 112 ILE A O 1
ATOM 894 N N . MET A 1 113 ? 4.522 7.663 18.814 1.00 49.69 113 MET A N 1
ATOM 895 C CA . MET A 1 113 ? 4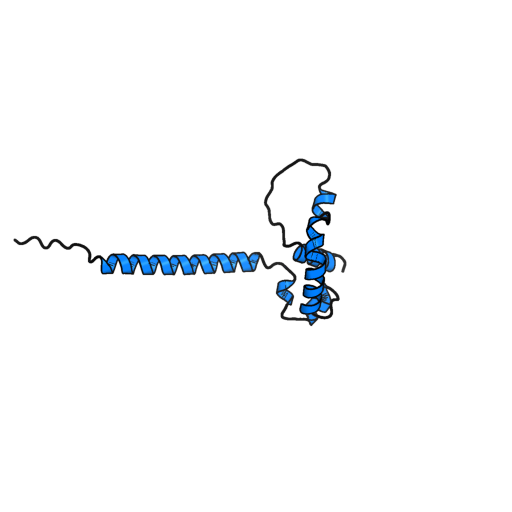.205 7.249 20.190 1.00 49.69 113 MET A CA 1
ATOM 896 C C . MET A 1 113 ? 5.254 6.317 20.824 1.00 49.69 113 MET A C 1
ATOM 898 O O . MET A 1 113 ? 5.044 5.877 21.956 1.00 49.69 113 MET A O 1
ATOM 902 N N . GLU A 1 114 ? 6.350 6.024 20.120 1.00 47.34 114 GLU A N 1
ATOM 903 C CA . GLU A 1 114 ? 7.544 5.355 20.661 1.00 47.34 114 GLU A CA 1
ATOM 904 C C . GLU A 1 114 ? 8.558 6.391 21.175 1.00 47.34 114 GLU A C 1
ATOM 906 O O . GLU A 1 114 ? 9.061 6.206 22.308 1.00 47.34 114 GLU A O 1
#

pLDDT: mean 70.88, std 14.9, range [39.19, 90.94]

Radius of gyration: 25.23 Å; chains: 1; bounding box: 33×40×86 Å